Protein AF-A0A523UPR7-F1 (afdb_monomer_lite)

pLDDT: mean 85.84, std 15.61, range [49.28, 98.56]

Organism: NCBI:txid2250710

Foldseek 3Di:
DDDDDLVVVLVVLLVVLCQLLLVDADPVPRGSHHDLVSSVVSLVVLVVCLVVCPPVDDPVSNVSSVVSSVVSVVSSVVSVVCPVVVVVVVVVVVVVVVVVVVVVVD

Structure (mmCIF, N/CA/C/O backbone):
data_AF-A0A523UPR7-F1
#
_entry.id   AF-A0A523UPR7-F1
#
loop_
_atom_site.group_PDB
_atom_site.id
_atom_site.type_symbol
_atom_site.label_atom_id
_atom_site.label_alt_id
_atom_site.label_comp_id
_atom_site.label_asym_id
_atom_site.label_entity_id
_atom_site.label_seq_id
_atom_site.pdbx_PDB_ins_code
_atom_site.Cartn_x
_atom_site.Cartn_y
_atom_site.Cartn_z
_atom_site.occupancy
_atom_site.B_iso_or_equiv
_atom_site.auth_seq_id
_atom_site.auth_comp_id
_atom_site.auth_asym_id
_atom_site.auth_atom_id
_atom_site.pdbx_PDB_model_num
ATOM 1 N N . MET A 1 1 ? 15.165 -0.936 16.236 1.00 61.78 1 MET A N 1
ATOM 2 C CA . MET A 1 1 ? 14.081 -0.813 15.234 1.00 61.78 1 MET A CA 1
ATOM 3 C C . MET A 1 1 ? 12.898 -0.143 15.917 1.00 61.78 1 MET A C 1
ATOM 5 O O . MET A 1 1 ? 12.753 -0.384 17.111 1.00 61.78 1 MET A O 1
ATOM 9 N N . PRO A 1 2 ? 12.121 0.719 15.237 1.00 74.19 2 PRO A N 1
ATOM 10 C CA . PRO A 1 2 ? 10.902 1.273 15.828 1.00 74.19 2 PRO A CA 1
ATOM 11 C C . PRO A 1 2 ? 9.911 0.145 16.153 1.00 74.19 2 PRO A C 1
ATOM 13 O O . PRO A 1 2 ? 9.953 -0.906 15.509 1.00 74.19 2 PRO A O 1
ATOM 16 N N . GLU A 1 3 ? 9.040 0.351 17.144 1.00 86.94 3 GLU A N 1
ATOM 17 C CA . GLU A 1 3 ? 7.975 -0.608 17.446 1.00 86.94 3 GLU A CA 1
ATOM 18 C C . GLU A 1 3 ? 7.058 -0.816 16.236 1.00 86.94 3 GLU A C 1
ATOM 20 O O . GLU A 1 3 ? 6.766 0.104 15.463 1.00 86.94 3 GLU A O 1
ATOM 25 N N . ALA A 1 4 ? 6.606 -2.057 16.068 1.00 91.56 4 ALA A N 1
ATOM 26 C CA . ALA A 1 4 ? 5.637 -2.385 15.041 1.00 91.56 4 ALA A CA 1
ATOM 27 C C . ALA A 1 4 ? 4.288 -1.735 15.379 1.00 91.56 4 ALA A C 1
ATOM 29 O O . ALA A 1 4 ? 3.805 -1.837 16.503 1.00 91.56 4 ALA A O 1
ATOM 30 N N . SER A 1 5 ? 3.663 -1.095 14.393 1.00 94.81 5 SER A N 1
ATOM 31 C CA . SER A 1 5 ? 2.328 -0.517 14.526 1.00 94.81 5 SER A CA 1
ATOM 32 C C . SER A 1 5 ? 1.515 -0.787 13.263 1.00 94.81 5 SER A C 1
ATOM 34 O O . SER A 1 5 ? 2.071 -0.988 12.179 1.00 94.81 5 SER A O 1
ATOM 36 N N . PHE A 1 6 ? 0.188 -0.798 13.379 1.00 96.00 6 PHE A N 1
ATOM 37 C CA . PHE A 1 6 ? -0.675 -0.973 12.212 1.00 96.00 6 PHE A CA 1
ATOM 38 C C . PHE A 1 6 ? -0.463 0.134 11.156 1.00 96.00 6 PHE A C 1
ATOM 40 O O . PHE A 1 6 ? -0.302 -0.214 9.981 1.00 96.00 6 PHE A O 1
ATOM 47 N N . PRO A 1 7 ? -0.329 1.430 11.523 1.00 96.38 7 PRO A N 1
ATOM 48 C CA . PRO A 1 7 ? 0.057 2.479 10.581 1.00 96.38 7 PRO A CA 1
ATOM 49 C C . PRO A 1 7 ? 1.376 2.200 9.852 1.00 96.38 7 PRO A C 1
ATOM 51 O O . PRO A 1 7 ? 1.443 2.363 8.634 1.00 96.38 7 PRO A O 1
ATOM 54 N N . SER A 1 8 ? 2.425 1.746 10.554 1.00 95.81 8 SER A N 1
ATOM 55 C CA . SER A 1 8 ? 3.715 1.478 9.902 1.00 95.81 8 SER A CA 1
ATOM 56 C C . SER A 1 8 ? 3.638 0.303 8.921 1.00 95.81 8 SER A C 1
ATOM 58 O O . SER A 1 8 ? 4.237 0.367 7.843 1.00 95.81 8 SER A O 1
ATOM 60 N N . LEU A 1 9 ? 2.839 -0.724 9.231 1.00 96.56 9 LEU A N 1
ATOM 61 C CA . LEU A 1 9 ? 2.566 -1.838 8.323 1.00 96.56 9 LEU A CA 1
ATOM 62 C C . LEU A 1 9 ? 1.875 -1.367 7.034 1.00 96.56 9 LEU A C 1
ATOM 64 O O . LEU A 1 9 ? 2.367 -1.643 5.938 1.00 96.56 9 LEU A O 1
ATOM 68 N N . ILE A 1 10 ? 0.755 -0.641 7.140 1.00 97.44 10 ILE A N 1
ATOM 69 C CA . ILE A 1 10 ? -0.014 -0.230 5.953 1.00 97.44 10 ILE A CA 1
ATOM 70 C C . ILE A 1 10 ? 0.739 0.797 5.100 1.00 97.44 10 ILE A C 1
ATOM 72 O O . ILE A 1 10 ? 0.643 0.749 3.875 1.00 97.44 10 ILE A O 1
ATOM 76 N N . LEU A 1 11 ? 1.551 1.667 5.715 1.00 96.62 11 LEU A N 1
ATOM 77 C CA . LEU A 1 11 ? 2.430 2.594 4.996 1.00 96.62 11 LEU A CA 1
ATOM 78 C C . LEU A 1 11 ? 3.525 1.854 4.221 1.00 96.62 11 LEU A C 1
ATOM 80 O O . LEU A 1 11 ? 3.806 2.201 3.074 1.00 96.62 11 LEU A O 1
ATOM 84 N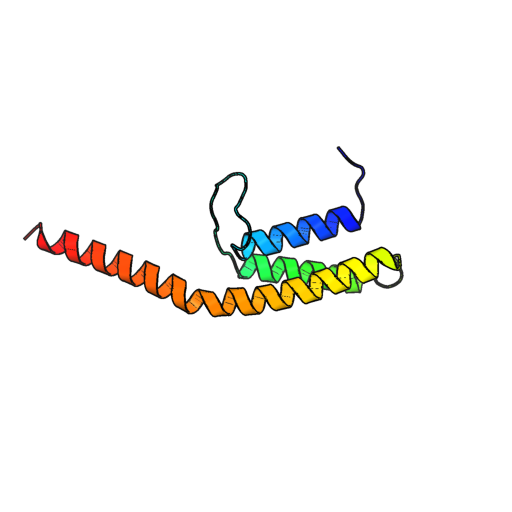 N . THR A 1 12 ? 4.103 0.805 4.809 1.00 96.06 12 THR A N 1
ATOM 85 C CA . THR A 1 12 ? 5.106 -0.034 4.134 1.00 96.06 12 THR A CA 1
ATOM 86 C C . THR A 1 12 ? 4.504 -0.734 2.914 1.00 96.06 12 THR A C 1
ATOM 88 O O . THR A 1 12 ? 5.086 -0.711 1.828 1.00 96.06 12 THR A O 1
ATOM 91 N N . LEU A 1 13 ? 3.302 -1.300 3.057 1.00 97.50 13 LEU A N 1
ATOM 92 C CA . LEU A 1 13 ? 2.574 -1.911 1.942 1.00 97.50 13 LEU A CA 1
ATOM 93 C C . LEU A 1 13 ? 2.215 -0.876 0.863 1.00 97.50 13 LEU A C 1
ATOM 95 O O . LEU A 1 13 ? 2.400 -1.139 -0.325 1.00 97.50 13 LEU A O 1
ATOM 99 N N . ALA A 1 14 ? 1.762 0.318 1.253 1.00 97.44 14 ALA A N 1
ATOM 100 C CA . ALA A 1 14 ? 1.452 1.394 0.315 1.00 97.44 14 ALA A CA 1
ATOM 101 C C . ALA A 1 14 ? 2.688 1.841 -0.485 1.00 97.44 14 ALA A C 1
ATOM 103 O O . ALA A 1 14 ? 2.612 1.977 -1.708 1.00 97.44 14 ALA A O 1
ATOM 104 N N . ALA A 1 15 ? 3.839 2.005 0.174 1.00 95.62 15 ALA A N 1
ATOM 105 C CA . ALA A 1 15 ? 5.102 2.317 -0.490 1.00 95.62 15 ALA A CA 1
ATOM 106 C C . ALA A 1 15 ? 5.505 1.220 -1.491 1.00 95.62 15 ALA A C 1
ATOM 108 O O . ALA A 1 15 ? 5.875 1.529 -2.625 1.00 95.62 15 ALA A O 1
ATOM 109 N N . GLY A 1 16 ? 5.347 -0.054 -1.116 1.00 94.94 16 GLY A N 1
ATOM 110 C CA . GLY A 1 16 ? 5.559 -1.189 -2.015 1.00 94.94 16 GLY A CA 1
ATOM 111 C C . GLY A 1 16 ? 4.665 -1.132 -3.257 1.00 94.94 16 GLY A C 1
ATOM 112 O O . GLY A 1 16 ? 5.157 -1.268 -4.375 1.00 94.94 16 GLY A O 1
ATOM 113 N N . ALA A 1 17 ? 3.372 -0.837 -3.095 1.00 97.12 17 ALA A N 1
ATOM 114 C CA . ALA A 1 17 ? 2.455 -0.678 -4.225 1.00 97.12 17 ALA A CA 1
ATOM 115 C C . ALA A 1 17 ? 2.887 0.458 -5.173 1.00 97.12 17 ALA A C 1
ATOM 117 O O . ALA A 1 17 ? 2.845 0.290 -6.391 1.00 97.12 17 ALA A O 1
ATOM 118 N N . LEU A 1 18 ? 3.340 1.598 -4.638 1.00 95.38 18 LEU A N 1
ATOM 119 C CA . LEU A 1 18 ? 3.874 2.714 -5.434 1.00 95.38 18 LEU A CA 1
ATOM 120 C C . LEU A 1 18 ? 5.150 2.338 -6.196 1.00 95.38 18 LEU A C 1
ATOM 122 O O . LEU A 1 18 ? 5.289 2.714 -7.364 1.00 95.38 18 LEU A O 1
ATOM 126 N N . GLN A 1 19 ? 6.045 1.575 -5.567 1.00 94.31 19 GLN A N 1
ATOM 127 C CA . GLN A 1 19 ? 7.242 1.044 -6.215 1.00 94.31 19 GLN A CA 1
ATOM 128 C C . GLN A 1 19 ? 6.868 0.097 -7.361 1.00 94.31 19 GLN A C 1
ATOM 130 O O . GLN A 1 19 ? 7.348 0.280 -8.473 1.00 94.31 19 GLN A O 1
ATOM 135 N N . TYR A 1 20 ? 5.945 -0.844 -7.138 1.00 94.69 20 TYR A N 1
ATOM 136 C CA . TYR A 1 20 ? 5.470 -1.759 -8.182 1.00 94.69 20 TYR A CA 1
ATOM 137 C C . TYR A 1 20 ? 4.726 -1.048 -9.323 1.00 94.69 20 TYR A C 1
ATOM 139 O O . TYR A 1 20 ? 4.694 -1.545 -10.444 1.00 94.69 20 TYR A O 1
ATOM 147 N N . MET A 1 21 ? 4.164 0.140 -9.087 1.00 95.06 21 MET A N 1
ATOM 148 C CA . MET A 1 21 ? 3.615 0.996 -10.149 1.00 95.06 21 MET A CA 1
ATOM 149 C C . MET A 1 21 ? 4.690 1.800 -10.909 1.00 95.06 21 MET A C 1
ATOM 151 O O . MET A 1 21 ? 4.357 2.552 -11.832 1.00 95.06 21 MET A O 1
ATOM 155 N N . GLY A 1 22 ? 5.968 1.685 -10.529 1.00 92.69 22 GLY A N 1
ATOM 156 C CA . GLY A 1 22 ? 7.083 2.470 -11.068 1.00 92.69 22 GLY A CA 1
ATOM 157 C C . GLY A 1 22 ? 6.978 3.968 -10.764 1.00 92.69 22 GLY A C 1
ATOM 158 O O . GLY A 1 22 ? 7.564 4.788 -11.472 1.00 92.69 22 GLY A O 1
ATOM 159 N N . LEU A 1 23 ? 6.184 4.342 -9.754 1.00 90.19 23 LEU A N 1
ATOM 160 C CA . LEU A 1 23 ? 5.995 5.733 -9.322 1.00 90.19 23 LEU A CA 1
ATOM 161 C C . LEU A 1 23 ? 7.067 6.172 -8.325 1.00 90.19 23 LEU A C 1
ATOM 163 O O . LEU A 1 23 ? 7.312 7.366 -8.168 1.00 90.19 23 LEU A O 1
ATOM 167 N N . VAL A 1 24 ? 7.700 5.202 -7.672 1.00 88.25 24 VAL A N 1
ATOM 168 C CA . VAL A 1 24 ? 8.832 5.384 -6.770 1.00 88.25 24 VAL A CA 1
ATOM 169 C C . VAL A 1 24 ? 9.970 4.509 -7.276 1.00 88.25 24 VAL A C 1
ATOM 171 O O . VAL A 1 24 ? 9.749 3.413 -7.787 1.00 88.25 24 VAL A O 1
ATOM 174 N N . GLU A 1 25 ? 11.187 5.027 -7.184 1.00 84.56 25 GLU A N 1
ATOM 175 C CA . GLU A 1 25 ? 12.397 4.300 -7.544 1.00 84.56 25 GLU A CA 1
ATOM 176 C C . GLU A 1 25 ? 12.734 3.265 -6.472 1.00 84.56 25 GLU A C 1
ATOM 178 O O . GLU A 1 25 ? 12.657 3.552 -5.276 1.00 84.56 25 GLU A O 1
ATOM 183 N N . ASN A 1 26 ? 13.131 2.067 -6.894 1.00 80.50 26 ASN A N 1
ATOM 184 C CA . ASN A 1 26 ? 13.629 1.068 -5.967 1.00 80.50 26 ASN A CA 1
ATOM 185 C C . ASN A 1 26 ? 14.979 1.544 -5.386 1.00 80.50 26 ASN A C 1
ATOM 187 O O . ASN A 1 26 ? 15.922 1.787 -6.144 1.00 80.50 26 ASN A O 1
ATOM 191 N N . PRO A 1 27 ? 15.116 1.669 -4.054 1.00 76.81 27 PRO A N 1
ATOM 192 C CA . PRO A 1 27 ? 16.315 2.234 -3.439 1.00 76.81 27 PRO A CA 1
ATOM 193 C C . PRO A 1 27 ? 17.570 1.375 -3.648 1.00 76.81 27 PRO A C 1
ATOM 195 O O . PRO A 1 27 ? 18.674 1.920 -3.583 1.00 76.81 27 PRO A O 1
ATOM 198 N N . VAL A 1 28 ? 17.400 0.072 -3.905 1.00 81.62 28 VAL A N 1
ATOM 199 C CA . VAL A 1 28 ? 18.478 -0.905 -4.112 1.00 81.62 28 VAL A CA 1
ATOM 200 C C . VAL A 1 28 ? 18.897 -0.948 -5.577 1.00 81.62 28 VAL A C 1
ATOM 202 O O . VAL A 1 28 ? 20.071 -0.770 -5.883 1.00 81.62 28 VAL A O 1
ATOM 205 N N . THR A 1 29 ? 17.948 -1.171 -6.488 1.00 83.31 29 THR A N 1
ATOM 206 C CA . THR A 1 29 ? 18.252 -1.353 -7.918 1.00 83.31 29 THR A CA 1
ATOM 207 C C . THR A 1 29 ? 18.346 -0.040 -8.686 1.00 83.31 29 THR A C 1
ATOM 209 O O . THR A 1 29 ? 18.812 -0.043 -9.821 1.00 83.31 29 THR A O 1
ATOM 212 N N . LYS A 1 30 ? 17.874 1.073 -8.104 1.00 83.56 30 LYS A N 1
ATOM 213 C CA . LYS A 1 30 ? 17.724 2.378 -8.771 1.00 83.56 30 LYS A CA 1
ATOM 214 C C . LYS A 1 30 ? 16.822 2.337 -10.013 1.00 83.56 30 LYS A C 1
ATOM 216 O O . LYS A 1 30 ? 16.801 3.261 -10.823 1.00 83.56 30 LYS A O 1
ATOM 221 N N . SER A 1 31 ? 16.042 1.265 -10.165 1.00 79.00 31 SER A N 1
ATOM 222 C CA . SER A 1 31 ? 15.124 1.069 -11.283 1.00 79.00 31 SER A CA 1
ATOM 223 C C . SER A 1 31 ? 13.698 1.478 -10.914 1.00 79.00 31 SER A C 1
ATOM 225 O O . SER A 1 31 ? 13.269 1.413 -9.758 1.00 79.00 31 SER A O 1
ATOM 227 N N . ARG A 1 32 ? 12.938 1.901 -11.927 1.00 82.44 32 ARG A N 1
ATOM 228 C CA . ARG A 1 32 ? 11.487 2.132 -11.848 1.00 82.44 32 ARG A CA 1
ATOM 229 C C . ARG A 1 32 ? 10.745 1.000 -12.543 1.00 82.44 32 ARG A C 1
ATOM 231 O O . ARG A 1 32 ? 9.969 1.228 -13.474 1.00 82.44 32 ARG A O 1
ATOM 238 N N . ASP A 1 33 ? 11.047 -0.222 -12.125 1.00 80.69 33 ASP A N 1
ATOM 239 C CA . ASP A 1 33 ? 10.425 -1.403 -12.704 1.00 80.69 33 ASP A CA 1
ATOM 240 C C . ASP A 1 33 ? 8.944 -1.444 -12.339 1.00 80.69 33 ASP A C 1
ATOM 242 O O . ASP A 1 33 ? 8.554 -1.260 -11.185 1.00 80.69 33 ASP A O 1
ATOM 246 N N . LYS A 1 34 ? 8.113 -1.651 -13.36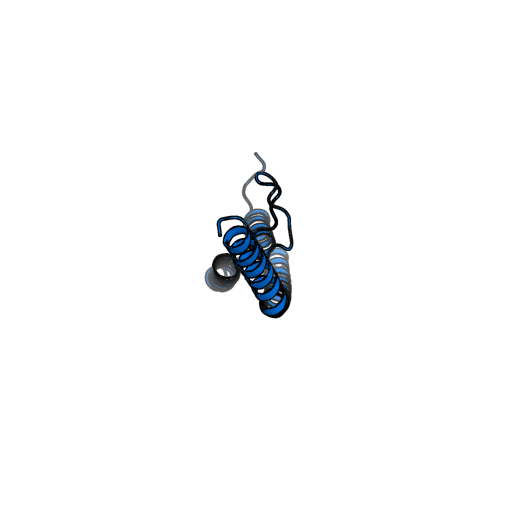0 1.00 89.62 34 LYS A N 1
ATOM 247 C CA . LYS A 1 34 ? 6.667 -1.761 -13.204 1.00 89.62 34 LYS A CA 1
ATOM 248 C C . LYS A 1 34 ? 6.270 -3.226 -13.156 1.00 89.62 34 LYS A C 1
ATOM 250 O O . LYS A 1 34 ? 6.462 -3.952 -14.128 1.00 89.62 34 LYS A O 1
ATOM 255 N N . ASP A 1 35 ? 5.642 -3.618 -12.058 1.00 93.88 35 ASP A N 1
ATOM 256 C CA . ASP A 1 35 ? 4.916 -4.872 -11.924 1.00 93.88 35 ASP A CA 1
ATOM 257 C C . ASP A 1 35 ? 3.483 -4.584 -11.463 1.00 93.88 35 ASP A C 1
ATOM 259 O O . ASP A 1 35 ? 3.139 -4.573 -10.278 1.00 93.88 35 ASP A O 1
ATOM 263 N N . MET A 1 36 ? 2.603 -4.358 -12.438 1.00 94.44 36 MET A N 1
ATOM 264 C CA . MET A 1 36 ? 1.202 -4.046 -12.160 1.00 94.44 36 MET A CA 1
ATOM 265 C C . MET A 1 36 ? 0.417 -5.223 -11.567 1.00 94.44 36 MET A C 1
ATOM 267 O O . MET A 1 36 ? -0.678 -5.006 -11.036 1.00 94.44 36 MET A O 1
ATOM 271 N N . LYS A 1 37 ? 0.930 -6.460 -11.629 1.00 95.94 37 LYS A N 1
ATOM 272 C CA . LYS A 1 37 ? 0.303 -7.602 -10.947 1.00 95.94 37 LYS A CA 1
ATOM 273 C C . LYS A 1 37 ? 0.598 -7.533 -9.454 1.00 95.94 37 LYS A C 1
ATOM 275 O O . LYS A 1 37 ? -0.341 -7.615 -8.662 1.00 95.94 37 LYS A O 1
ATOM 280 N N . LEU A 1 38 ? 1.858 -7.304 -9.082 1.00 96.25 38 LEU A N 1
ATOM 281 C CA . LEU A 1 38 ? 2.246 -7.112 -7.684 1.00 96.25 38 LEU A CA 1
ATOM 282 C C . LEU A 1 38 ? 1.596 -5.863 -7.087 1.00 96.25 38 LEU A C 1
ATOM 284 O O . LEU A 1 38 ? 1.019 -5.953 -6.007 1.00 96.25 38 LEU A O 1
ATOM 288 N N . ALA A 1 39 ? 1.562 -4.742 -7.817 1.00 97.25 39 ALA A N 1
ATOM 289 C CA . ALA A 1 39 ? 0.862 -3.538 -7.366 1.00 97.25 39 ALA A CA 1
ATOM 290 C C . ALA A 1 39 ? -0.613 -3.823 -7.034 1.00 97.25 39 ALA A C 1
ATOM 292 O O . ALA A 1 39 ? -1.096 -3.442 -5.967 1.00 97.25 39 ALA A O 1
ATOM 293 N N . LYS A 1 40 ? -1.322 -4.536 -7.922 1.00 97.81 40 LYS A N 1
ATOM 294 C CA . LYS A 1 40 ? -2.718 -4.925 -7.686 1.00 97.81 40 LYS A CA 1
ATOM 295 C C . LYS A 1 40 ? -2.842 -5.818 -6.456 1.00 97.81 40 LYS A C 1
ATOM 297 O O . LYS A 1 40 ? -3.683 -5.555 -5.607 1.00 97.81 40 LYS A O 1
ATOM 302 N N . HIS A 1 41 ? -1.999 -6.842 -6.349 1.00 98.38 41 HIS A N 1
ATOM 303 C CA . HIS A 1 41 ? -2.031 -7.772 -5.226 1.00 98.38 41 HIS A CA 1
ATOM 304 C C . HIS A 1 41 ? -1.796 -7.066 -3.881 1.00 98.38 41 HIS A C 1
ATOM 306 O O . HIS A 1 41 ? -2.484 -7.357 -2.903 1.00 98.38 41 HIS A O 1
ATOM 312 N N . THR A 1 42 ? -0.887 -6.090 -3.830 1.00 98.25 42 THR A N 1
ATOM 313 C CA . THR A 1 42 ? -0.651 -5.284 -2.626 1.00 98.25 42 THR A CA 1
ATOM 314 C C . THR A 1 42 ? -1.857 -4.405 -2.278 1.00 98.25 42 THR A C 1
ATOM 316 O O . THR A 1 42 ? -2.245 -4.344 -1.112 1.00 98.25 42 THR A O 1
ATOM 319 N N . ILE A 1 43 ? -2.504 -3.775 -3.267 1.00 98.56 43 ILE A N 1
ATOM 320 C CA . ILE A 1 43 ? -3.740 -2.996 -3.055 1.00 98.56 43 ILE A CA 1
ATOM 321 C C . ILE A 1 43 ? -4.882 -3.898 -2.566 1.00 98.56 43 ILE A C 1
ATOM 323 O O . ILE A 1 43 ? -5.596 -3.536 -1.632 1.00 98.56 43 ILE A O 1
ATOM 327 N N . ASP A 1 44 ? -5.039 -5.082 -3.158 1.00 98.50 44 ASP A N 1
ATOM 328 C CA . ASP A 1 44 ? -6.038 -6.066 -2.735 1.00 98.50 44 ASP A CA 1
ATOM 329 C C . ASP A 1 44 ? -5.760 -6.551 -1.305 1.00 98.50 44 ASP A C 1
ATOM 331 O O . ASP A 1 44 ? -6.688 -6.700 -0.515 1.00 98.50 44 ASP A O 1
ATOM 335 N N . THR A 1 45 ? -4.487 -6.736 -0.941 1.00 98.56 45 THR A N 1
ATOM 336 C CA . THR A 1 45 ? -4.072 -7.087 0.426 1.00 98.56 45 THR A CA 1
ATOM 337 C C . THR A 1 45 ? -4.464 -6.002 1.425 1.00 98.56 45 THR A C 1
ATOM 339 O O . THR A 1 45 ? -5.031 -6.317 2.468 1.00 98.56 45 THR A O 1
ATOM 342 N N . LEU A 1 46 ? -4.233 -4.725 1.104 1.00 98.44 46 LEU A N 1
ATOM 343 C CA . LEU A 1 46 ? -4.691 -3.606 1.936 1.00 98.44 46 LEU A CA 1
ATOM 344 C C . LEU A 1 46 ? -6.223 -3.588 2.076 1.00 98.44 46 LEU A C 1
ATOM 346 O O . LEU A 1 46 ? -6.737 -3.355 3.168 1.00 98.44 46 LEU A O 1
ATOM 350 N N . GLY A 1 47 ? -6.953 -3.886 0.996 1.00 98.38 47 GLY A N 1
ATOM 351 C CA . GLY A 1 47 ? -8.414 -3.996 1.026 1.00 98.38 47 GLY A CA 1
ATOM 352 C C . GLY A 1 47 ? -8.895 -5.162 1.892 1.00 98.38 47 GLY A C 1
ATOM 353 O O . GLY A 1 47 ? -9.820 -5.011 2.681 1.00 98.38 47 GLY A O 1
ATOM 354 N N . MET A 1 48 ? -8.225 -6.310 1.805 1.00 98.56 48 MET A N 1
ATOM 355 C CA . MET A 1 48 ? -8.491 -7.463 2.662 1.00 98.56 48 MET A CA 1
ATOM 356 C C . MET A 1 48 ? -8.237 -7.130 4.136 1.00 98.56 48 MET A C 1
ATOM 358 O O . MET A 1 48 ? -9.070 -7.467 4.976 1.00 98.56 48 MET A O 1
ATOM 362 N N . LEU A 1 49 ? -7.137 -6.433 4.451 1.00 98.12 49 LEU A N 1
ATOM 363 C CA . LEU A 1 49 ? -6.837 -5.997 5.815 1.00 98.12 49 LEU A CA 1
ATOM 364 C C . LEU A 1 49 ? -7.941 -5.094 6.363 1.00 98.12 49 LEU A C 1
ATOM 366 O O . LEU A 1 49 ? -8.401 -5.347 7.469 1.00 98.12 49 LEU A O 1
ATOM 370 N N . MET A 1 50 ? -8.415 -4.117 5.584 1.00 97.44 50 MET A N 1
ATOM 371 C CA . MET A 1 50 ? -9.526 -3.244 5.979 1.00 97.44 50 MET A CA 1
ATOM 372 C C . MET A 1 50 ? -10.772 -4.038 6.400 1.00 97.44 50 MET A C 1
ATOM 374 O O . MET A 1 50 ? -11.380 -3.740 7.427 1.00 97.44 50 MET A O 1
ATOM 378 N N . GLU A 1 51 ? -11.135 -5.069 5.634 1.00 97.94 51 GLU A N 1
ATOM 379 C CA . GLU A 1 51 ? -12.283 -5.921 5.956 1.00 97.94 51 GLU A CA 1
ATOM 380 C C . GLU A 1 51 ? -12.020 -6.810 7.177 1.00 97.94 51 GLU A C 1
ATOM 382 O O . GLU A 1 51 ? -12.882 -6.951 8.045 1.00 97.94 51 GLU A O 1
ATOM 387 N N . LYS A 1 52 ? -10.824 -7.402 7.279 1.00 98.06 52 LYS A N 1
ATOM 388 C CA . LYS A 1 52 ? -10.473 -8.320 8.374 1.00 98.06 52 LYS A CA 1
ATOM 389 C C . LYS A 1 52 ? -10.240 -7.626 9.712 1.00 98.06 52 LYS A C 1
ATOM 391 O O . LYS A 1 52 ? -10.400 -8.276 10.741 1.00 98.06 52 LYS A O 1
ATOM 396 N N . THR A 1 53 ? -9.883 -6.344 9.720 1.00 97.44 53 THR A N 1
ATOM 397 C CA . THR A 1 53 ? -9.651 -5.569 10.950 1.00 97.44 53 THR A CA 1
ATOM 398 C C . THR A 1 53 ? -10.819 -4.656 11.320 1.00 97.44 53 THR A C 1
ATOM 400 O O . THR A 1 53 ? -10.743 -3.921 12.306 1.00 97.44 53 THR A O 1
ATOM 403 N N . LYS A 1 54 ? -11.931 -4.707 10.579 1.00 95.56 54 LYS A N 1
ATOM 404 C CA . LYS A 1 54 ? -13.133 -3.921 10.869 1.00 95.56 54 LYS A CA 1
ATOM 405 C C . LYS A 1 54 ? -13.613 -4.147 12.309 1.00 95.56 54 LYS A C 1
ATOM 407 O O . LYS A 1 54 ? -13.795 -5.277 12.745 1.00 95.56 54 LYS A O 1
ATOM 412 N N . GLY A 1 55 ? -13.840 -3.050 13.032 1.00 96.00 55 GLY A N 1
ATOM 413 C CA . GLY A 1 55 ? -14.215 -3.067 14.452 1.00 96.00 55 GLY A CA 1
ATOM 414 C C . GLY A 1 55 ? -13.030 -3.069 15.424 1.00 96.00 55 GLY A C 1
ATOM 415 O O . GLY A 1 55 ? -13.228 -2.735 16.585 1.00 96.00 55 GLY A O 1
ATOM 416 N N . ASN A 1 56 ? -11.813 -3.347 14.942 1.00 97.31 56 ASN A N 1
ATOM 417 C CA . ASN A 1 56 ? -10.581 -3.326 15.740 1.00 97.31 56 ASN A CA 1
ATOM 418 C C . ASN A 1 56 ? -9.673 -2.124 15.428 1.00 97.31 56 ASN A C 1
ATOM 420 O O . ASN A 1 56 ? -8.620 -1.989 16.042 1.00 97.31 56 ASN A O 1
ATOM 424 N N . LEU A 1 57 ? -10.056 -1.271 14.472 1.00 97.38 57 LEU A N 1
ATOM 425 C CA . LEU A 1 57 ? -9.294 -0.079 14.092 1.00 97.38 57 LEU A CA 1
ATOM 426 C C . LEU A 1 57 ? -9.685 1.130 14.937 1.00 97.38 57 LEU A C 1
ATOM 428 O O . 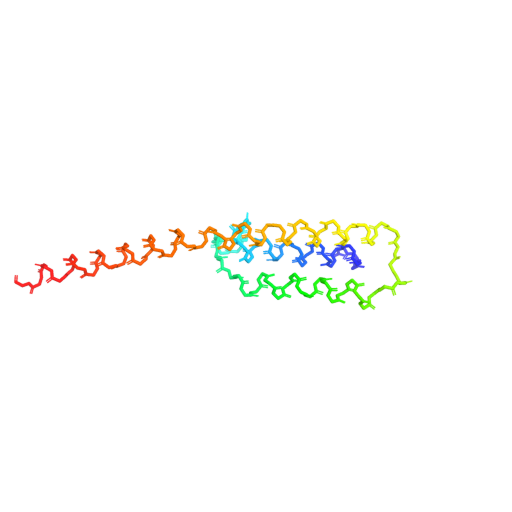LEU A 1 57 ? -10.872 1.426 15.106 1.00 97.38 57 LEU A O 1
ATOM 432 N N . GLN A 1 58 ? -8.681 1.893 15.359 1.00 97.69 58 GLN A N 1
ATOM 433 C CA . GLN A 1 58 ? -8.881 3.255 15.835 1.00 97.69 58 GLN A CA 1
ATOM 434 C C . GLN A 1 58 ? -9.380 4.152 14.693 1.00 97.69 58 GLN A C 1
ATOM 436 O O . GLN A 1 58 ? -9.230 3.849 13.503 1.00 97.69 58 GLN A O 1
ATOM 441 N N . LYS A 1 59 ? -9.989 5.289 15.041 1.00 97.44 59 LYS A N 1
ATOM 442 C CA . LYS A 1 59 ? -10.583 6.211 14.062 1.00 97.44 59 LYS A CA 1
ATOM 443 C C . LYS A 1 59 ? -9.539 6.718 13.064 1.00 97.44 59 LYS A C 1
ATOM 445 O O . LYS A 1 59 ? -9.816 6.816 11.868 1.00 97.44 59 LYS A O 1
ATOM 450 N N . GLU A 1 60 ? -8.347 7.009 13.560 1.00 97.06 60 GLU A N 1
ATOM 451 C CA . GLU A 1 60 ? -7.208 7.515 12.806 1.00 97.06 60 GLU A CA 1
ATOM 452 C C . GLU A 1 60 ? -6.650 6.437 11.871 1.00 97.06 60 GLU A C 1
ATOM 454 O O . GLU A 1 60 ? -6.408 6.713 10.698 1.00 97.06 60 GLU A O 1
ATOM 459 N N . GLU A 1 61 ? -6.528 5.196 12.349 1.00 97.88 61 GLU A N 1
ATOM 460 C CA . GLU A 1 61 ? -6.071 4.053 11.549 1.00 97.88 61 GLU A CA 1
ATOM 461 C C . GLU A 1 61 ? -7.035 3.745 10.406 1.00 97.88 61 GLU A C 1
ATOM 463 O O . GLU A 1 61 ? -6.613 3.553 9.265 1.00 97.88 61 GLU A O 1
ATOM 468 N N . LYS A 1 62 ? -8.342 3.745 10.701 1.00 98.12 62 LYS A N 1
ATOM 469 C CA . LYS A 1 62 ? -9.378 3.552 9.688 1.00 98.12 62 LYS A CA 1
ATOM 470 C C . LYS A 1 62 ? -9.299 4.640 8.620 1.00 98.12 62 LYS A C 1
ATOM 472 O O . LYS A 1 62 ? -9.279 4.324 7.434 1.00 98.12 62 LYS A O 1
ATOM 477 N N . LYS A 1 63 ? -9.235 5.909 9.036 1.00 98.06 63 LYS A N 1
ATOM 478 C CA . LYS A 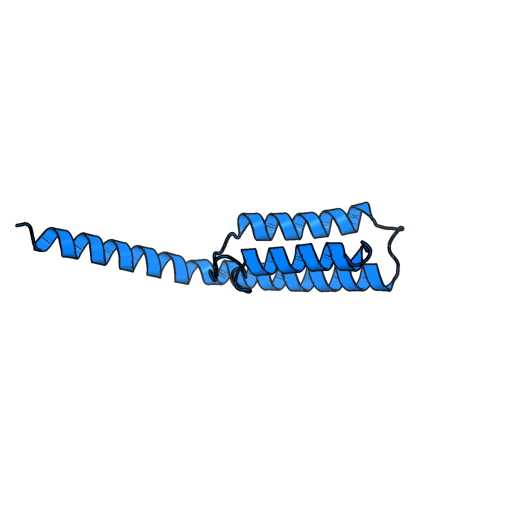1 63 ? -9.147 7.049 8.117 1.00 98.06 63 LYS A CA 1
ATOM 479 C C . LYS A 1 63 ? -7.904 6.955 7.230 1.00 98.06 63 LYS A C 1
ATOM 481 O O . LYS A 1 63 ? -8.016 7.116 6.019 1.00 98.06 63 LYS A O 1
ATOM 486 N N . LEU A 1 64 ? -6.748 6.646 7.818 1.00 98.06 64 LEU A N 1
ATOM 487 C CA . LEU A 1 64 ? -5.497 6.482 7.082 1.00 98.06 64 LEU A CA 1
ATOM 488 C C . LEU A 1 64 ? -5.602 5.366 6.033 1.00 98.06 64 LEU A C 1
ATOM 490 O O . LEU A 1 64 ? -5.214 5.563 4.883 1.00 98.06 64 LEU A O 1
ATOM 494 N N . LEU A 1 65 ? -6.143 4.203 6.406 1.00 98.19 65 LEU A N 1
ATOM 495 C CA . LEU A 1 65 ? -6.297 3.078 5.485 1.00 98.19 65 LEU A CA 1
ATOM 496 C C . LEU A 1 65 ? -7.283 3.384 4.346 1.00 98.19 65 LEU A C 1
ATOM 498 O O . LEU A 1 65 ? -6.995 3.051 3.196 1.00 98.19 65 LEU A O 1
ATOM 502 N N . ASP A 1 66 ? -8.402 4.051 4.647 1.00 98.25 66 ASP A N 1
ATOM 503 C CA . ASP A 1 66 ? -9.390 4.490 3.653 1.00 98.25 66 ASP A CA 1
ATOM 504 C C . ASP A 1 66 ? -8.757 5.437 2.616 1.00 98.25 66 ASP A C 1
ATOM 506 O O . ASP A 1 66 ? -8.897 5.235 1.404 1.00 98.25 66 ASP A O 1
ATOM 510 N N . GLU A 1 67 ? -8.022 6.449 3.087 1.00 98.31 67 GLU A N 1
ATOM 511 C CA . GLU A 1 67 ? -7.346 7.438 2.240 1.00 98.31 67 GLU A CA 1
ATOM 512 C C . GLU A 1 67 ? -6.271 6.789 1.358 1.00 98.31 67 GLU A C 1
ATOM 514 O O . GLU A 1 67 ? -6.233 7.034 0.147 1.00 98.31 67 GLU A O 1
ATOM 519 N N . LEU A 1 68 ? -5.445 5.906 1.933 1.00 98.06 68 LEU A N 1
ATOM 520 C CA . LEU A 1 68 ? -4.428 5.159 1.190 1.00 98.06 68 LEU A CA 1
ATOM 521 C C . LEU A 1 68 ? -5.053 4.269 0.113 1.00 98.06 68 LEU A C 1
ATOM 523 O O . LEU A 1 68 ? -4.597 4.272 -1.029 1.00 98.06 68 LEU A O 1
ATOM 527 N N . LEU A 1 69 ? -6.105 3.516 0.441 1.00 98.44 69 LEU A N 1
ATOM 528 C CA . LEU A 1 69 ? -6.767 2.637 -0.522 1.00 98.44 69 LEU A CA 1
ATOM 529 C C . LEU A 1 69 ? -7.380 3.413 -1.687 1.00 98.44 69 LEU A C 1
ATOM 531 O O . LEU A 1 69 ? -7.261 2.977 -2.835 1.00 98.44 69 LEU A O 1
ATOM 535 N N . TYR A 1 70 ? -8.026 4.545 -1.410 1.00 98.44 70 TYR A N 1
ATOM 536 C CA . TYR A 1 70 ? -8.580 5.403 -2.453 1.00 98.44 70 TYR A CA 1
ATOM 537 C C . TYR A 1 70 ? -7.481 5.923 -3.387 1.00 98.44 70 TYR A C 1
ATOM 539 O O . TYR A 1 70 ? -7.552 5.749 -4.608 1.00 98.44 70 TYR A O 1
ATOM 547 N N . ASP A 1 71 ? -6.432 6.508 -2.813 1.00 98.06 71 ASP A N 1
ATOM 548 C CA . ASP A 1 71 ? -5.335 7.099 -3.570 1.00 98.06 71 ASP A CA 1
ATOM 549 C C . ASP A 1 71 ? -4.577 6.058 -4.412 1.00 98.06 71 ASP A C 1
ATOM 551 O O . ASP A 1 71 ? -4.345 6.261 -5.609 1.00 98.06 71 ASP A O 1
ATOM 555 N N . LEU A 1 72 ? -4.266 4.896 -3.831 1.00 98.19 72 LEU A N 1
ATOM 556 C CA . LEU A 1 72 ? -3.581 3.811 -4.533 1.00 98.19 72 LEU A CA 1
ATOM 557 C C . LEU A 1 72 ? -4.408 3.263 -5.698 1.00 98.19 72 LEU A C 1
ATOM 559 O O . LEU A 1 72 ? -3.855 3.041 -6.774 1.00 98.19 72 LEU A O 1
ATOM 563 N N . LYS A 1 73 ? -5.727 3.088 -5.536 1.00 98.00 73 LYS A N 1
ATOM 564 C CA . LYS A 1 73 ? -6.610 2.645 -6.630 1.00 98.00 73 LYS A CA 1
ATOM 565 C C . LYS A 1 73 ? -6.617 3.648 -7.784 1.00 98.00 73 LYS A C 1
ATOM 567 O O . LYS A 1 73 ? -6.494 3.251 -8.944 1.00 98.00 73 LYS A O 1
ATOM 572 N N . MET A 1 74 ? -6.690 4.944 -7.481 1.00 97.38 74 MET A N 1
ATOM 573 C CA . MET A 1 74 ? -6.638 5.997 -8.499 1.00 97.38 74 MET A CA 1
ATOM 574 C C . MET A 1 74 ? -5.291 6.027 -9.227 1.00 97.38 74 MET A C 1
ATOM 576 O O . MET A 1 74 ? -5.246 6.108 -10.459 1.00 97.38 74 MET A O 1
ATOM 580 N N . LYS A 1 75 ? -4.185 5.923 -8.485 1.00 96.62 75 LYS A N 1
ATOM 581 C CA . LYS A 1 75 ? -2.836 5.835 -9.057 1.00 96.62 75 LYS A CA 1
ATOM 582 C C . LYS A 1 75 ? -2.660 4.581 -9.912 1.00 96.62 75 LYS A C 1
ATOM 584 O O . LYS A 1 75 ? -2.106 4.687 -11.003 1.00 96.62 75 LYS A O 1
ATOM 589 N N . TYR A 1 76 ? -3.195 3.441 -9.482 1.00 96.81 76 TYR A N 1
ATOM 590 C CA . TYR A 1 76 ? -3.136 2.179 -10.216 1.00 96.81 76 TYR A CA 1
ATOM 591 C C . TYR A 1 76 ? -3.805 2.275 -11.586 1.00 96.81 76 TYR A C 1
ATOM 593 O O . TYR A 1 76 ? -3.195 1.923 -12.595 1.00 96.81 76 TYR A O 1
ATOM 601 N N . VAL A 1 77 ? -5.027 2.815 -11.648 1.00 95.31 77 VAL A N 1
ATOM 602 C CA . VAL A 1 77 ? -5.748 3.001 -12.919 1.00 95.31 77 VAL A CA 1
ATOM 603 C C . VAL A 1 77 ? -4.963 3.920 -13.860 1.00 95.31 77 VAL A C 1
ATOM 605 O O . VAL A 1 77 ? -4.782 3.596 -15.034 1.00 95.31 77 VAL A O 1
ATOM 608 N N . ARG A 1 78 ? -4.423 5.031 -13.341 1.00 92.94 78 ARG A N 1
ATOM 609 C CA . ARG A 1 78 ? -3.597 5.968 -14.123 1.00 92.94 78 ARG A CA 1
ATOM 610 C C . ARG A 1 78 ? -2.296 5.329 -14.616 1.00 92.94 78 ARG A C 1
ATOM 612 O O . ARG A 1 78 ? -1.913 5.537 -15.763 1.00 92.94 78 ARG A O 1
ATOM 619 N N . ALA A 1 79 ? -1.614 4.563 -13.767 1.00 90.06 79 ALA A N 1
ATOM 620 C CA . ALA A 1 79 ? -0.363 3.891 -14.108 1.00 90.06 79 ALA A CA 1
ATOM 621 C C . ALA A 1 79 ? -0.578 2.799 -15.164 1.00 90.06 79 ALA A C 1
ATOM 623 O O . ALA A 1 79 ? 0.210 2.711 -16.104 1.00 90.06 79 ALA A O 1
ATOM 624 N N . LYS A 1 80 ? -1.681 2.046 -15.056 1.00 87.31 80 LYS A N 1
ATOM 625 C CA . LYS A 1 80 ? -2.084 1.018 -16.024 1.00 87.31 80 LYS A CA 1
ATOM 626 C C . LYS A 1 80 ? -2.425 1.625 -17.386 1.00 87.31 80 LYS A C 1
ATOM 628 O O . LYS A 1 80 ? -2.028 1.085 -18.410 1.00 87.31 80 LYS A O 1
ATOM 633 N N . GLY A 1 81 ? -3.092 2.782 -17.406 1.00 77.38 81 GLY A N 1
ATOM 634 C CA . GLY A 1 81 ? -3.375 3.519 -18.643 1.00 77.38 81 GLY A CA 1
ATOM 635 C C . GLY A 1 81 ? -2.118 3.995 -19.386 1.00 77.38 81 GLY A C 1
ATOM 636 O O . GLY A 1 81 ? -2.134 4.084 -20.607 1.00 77.38 81 GLY A O 1
ATOM 637 N N . LYS A 1 82 ? -1.009 4.242 -18.674 1.00 63.56 82 LYS A N 1
ATOM 638 C CA . LYS A 1 82 ? 0.279 4.647 -19.269 1.00 63.56 82 LYS A CA 1
ATOM 639 C C . LYS A 1 82 ? 1.127 3.482 -19.802 1.00 63.56 82 LYS A C 1
ATOM 641 O O . LYS A 1 82 ? 2.111 3.728 -20.491 1.00 63.56 82 LYS A O 1
ATOM 646 N N . GLU A 1 83 ? 0.806 2.226 -19.480 1.00 53.03 83 GLU A N 1
ATOM 647 C CA . GLU A 1 83 ? 1.594 1.066 -19.937 1.00 53.03 83 GLU A CA 1
ATOM 648 C C . GLU A 1 83 ? 1.458 0.774 -21.434 1.00 53.03 83 GLU A C 1
ATOM 650 O O . GLU A 1 83 ? 2.390 0.207 -22.006 1.00 53.03 83 GLU A O 1
ATOM 655 N N . GLY A 1 84 ? 0.354 1.187 -22.070 1.00 51.88 84 GLY A N 1
ATOM 656 C CA . GLY A 1 84 ? 0.184 1.056 -23.522 1.00 51.88 84 GLY A CA 1
ATOM 657 C C . GLY A 1 84 ? 1.273 1.793 -24.309 1.00 51.88 84 GLY A C 1
ATOM 658 O O . GLY A 1 84 ? 1.794 1.261 -25.277 1.00 51.88 84 GLY A O 1
ATOM 659 N N . ASP A 1 85 ? 1.702 2.954 -23.811 1.00 49.62 85 ASP A N 1
ATOM 660 C CA . ASP A 1 85 ? 2.639 3.858 -24.495 1.00 49.62 85 ASP A CA 1
ATOM 661 C C . ASP A 1 85 ? 4.116 3.434 -24.313 1.00 49.62 85 ASP A C 1
ATOM 663 O O . ASP A 1 85 ? 4.977 3.609 -25.176 1.00 49.62 85 ASP A O 1
ATOM 667 N N . SER A 1 86 ? 4.437 2.819 -23.167 1.00 53.31 86 SER A N 1
ATOM 668 C CA . SER A 1 86 ? 5.821 2.465 -22.800 1.00 53.31 86 SER A CA 1
ATOM 669 C C . SER A 1 86 ? 6.275 1.096 -23.325 1.00 53.31 86 SER A C 1
ATOM 671 O O . SER A 1 86 ? 7.470 0.901 -23.548 1.00 53.31 86 SER A O 1
ATOM 673 N N . LYS A 1 87 ? 5.355 0.133 -23.498 1.00 53.03 87 LYS A N 1
ATOM 674 C CA . LYS A 1 87 ? 5.680 -1.183 -24.082 1.00 53.03 87 LYS A CA 1
ATOM 675 C C . LYS A 1 87 ? 5.916 -1.092 -25.586 1.00 53.03 87 LYS A C 1
ATOM 677 O O . LYS A 1 87 ? 6.900 -1.648 -26.061 1.00 53.03 87 LYS A O 1
ATOM 682 N N . GLU A 1 88 ? 5.094 -0.318 -26.294 1.00 52.19 88 GLU A N 1
ATOM 683 C CA . GLU A 1 88 ? 5.235 -0.118 -27.740 1.00 52.19 88 GLU A CA 1
ATOM 684 C C . GLU A 1 88 ? 6.557 0.589 -28.092 1.00 52.19 88 GLU A C 1
ATOM 686 O O . GLU A 1 88 ? 7.208 0.246 -29.076 1.00 52.19 88 GLU A O 1
ATOM 691 N N . SER A 1 89 ? 7.014 1.503 -27.230 1.00 56.62 89 SER A N 1
ATOM 692 C CA . SER A 1 89 ? 8.310 2.176 -27.372 1.00 56.62 89 SER A CA 1
ATOM 693 C C . SER A 1 89 ? 9.493 1.205 -27.237 1.00 56.62 89 SER A C 1
ATOM 695 O O . SER A 1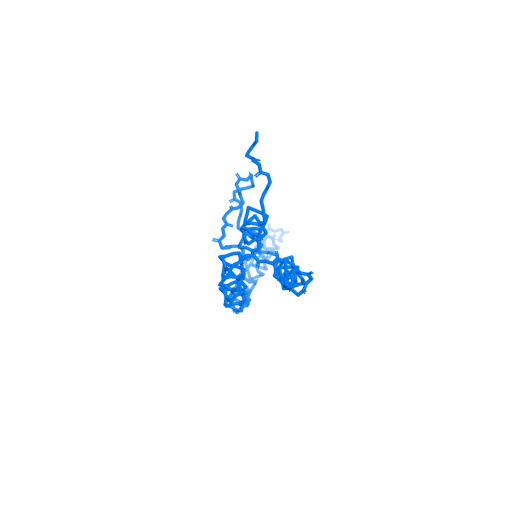 89 ? 10.383 1.207 -28.080 1.00 56.62 89 SER A O 1
ATOM 697 N N . LYS A 1 90 ? 9.478 0.317 -26.229 1.00 58.16 90 LYS A N 1
ATOM 698 C CA . LYS A 1 90 ? 10.559 -0.661 -25.995 1.00 58.16 90 LYS A CA 1
ATOM 699 C C . LYS A 1 90 ? 10.596 -1.788 -27.038 1.00 58.16 90 LYS A C 1
ATOM 701 O O . LYS A 1 90 ? 11.681 -2.233 -27.400 1.00 58.16 90 LYS A O 1
ATOM 706 N N . GLU A 1 91 ? 9.442 -2.236 -27.540 1.00 59.12 91 GLU A N 1
ATOM 707 C CA . GLU A 1 91 ? 9.374 -3.225 -28.631 1.00 59.12 91 GLU A CA 1
ATOM 708 C C . GLU A 1 91 ? 9.804 -2.636 -29.983 1.00 59.12 91 GLU A C 1
ATOM 710 O O . GLU A 1 91 ? 10.505 -3.309 -30.738 1.00 59.12 91 GLU A O 1
ATOM 715 N N . ARG A 1 92 ? 9.461 -1.372 -30.283 1.00 59.81 92 ARG A N 1
ATOM 716 C CA . ARG A 1 92 ? 9.933 -0.682 -31.500 1.00 59.81 92 ARG A CA 1
ATOM 717 C C . ARG A 1 92 ? 11.448 -0.465 -31.490 1.00 59.81 92 ARG A C 1
ATOM 719 O O . ARG A 1 92 ? 12.081 -0.656 -32.526 1.00 59.81 92 ARG A O 1
ATOM 726 N N . GLU A 1 93 ? 12.029 -0.136 -30.338 1.00 61.12 93 GLU A N 1
ATOM 727 C CA . GLU A 1 93 ? 13.477 0.066 -30.178 1.00 61.12 93 GLU A CA 1
ATOM 728 C C . GLU A 1 93 ? 14.255 -1.256 -30.339 1.00 61.12 93 GLU A C 1
ATOM 730 O O . GLU A 1 93 ? 15.216 -1.327 -31.105 1.00 61.12 93 GLU A O 1
ATOM 735 N N . GLN A 1 94 ? 13.771 -2.350 -29.732 1.00 59.62 94 GLN A N 1
ATOM 736 C CA . GLN A 1 94 ? 14.359 -3.687 -29.908 1.00 59.62 94 GLN A CA 1
ATOM 737 C C . GLN A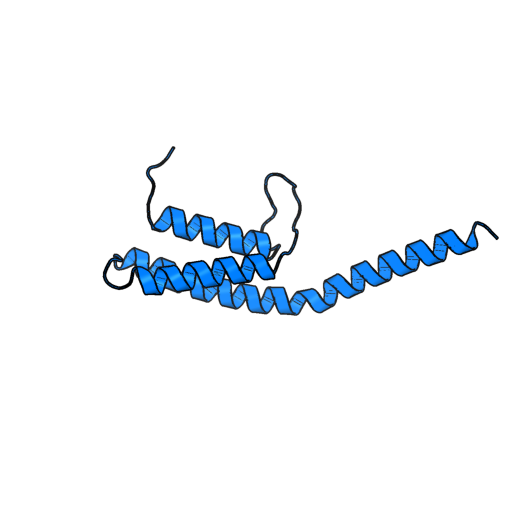 1 94 ? 14.203 -4.220 -31.343 1.00 59.62 94 GLN A C 1
ATOM 739 O O . GLN A 1 94 ? 15.139 -4.806 -31.889 1.00 59.62 94 GLN A O 1
ATOM 744 N N . ALA A 1 95 ? 13.060 -3.990 -31.998 1.00 66.62 95 ALA A N 1
ATOM 745 C CA . ALA A 1 95 ? 12.853 -4.395 -33.389 1.00 66.62 95 ALA A CA 1
ATOM 746 C C . ALA A 1 95 ? 13.762 -3.626 -34.372 1.00 66.62 95 ALA A C 1
ATOM 748 O O . ALA A 1 95 ? 14.231 -4.199 -35.360 1.00 66.62 95 ALA A O 1
ATOM 749 N N . GLN A 1 96 ? 14.055 -2.350 -34.096 1.00 64.00 96 GLN A N 1
ATOM 750 C CA . GLN A 1 96 ? 14.971 -1.534 -34.901 1.00 64.00 96 GLN A CA 1
ATOM 751 C C . GLN A 1 96 ? 16.442 -1.940 -34.718 1.00 64.00 96 GLN A C 1
ATOM 753 O O . GLN A 1 96 ? 17.186 -2.004 -35.703 1.00 64.00 96 GLN A O 1
ATOM 758 N N . GLU A 1 97 ? 16.865 -2.289 -33.500 1.00 67.12 97 GLU A N 1
ATOM 759 C CA . GLU A 1 97 ? 18.238 -2.743 -33.239 1.00 67.12 97 GLU A CA 1
ATOM 760 C C . GLU A 1 97 ? 18.533 -4.103 -33.905 1.00 67.12 97 GLU A C 1
ATOM 762 O O . GLU A 1 97 ? 19.578 -4.287 -34.539 1.00 67.12 97 GLU A O 1
ATOM 767 N N . VAL A 1 98 ? 17.577 -5.040 -33.856 1.00 72.06 98 VAL A N 1
ATOM 768 C CA . VAL A 1 98 ? 17.692 -6.360 -34.508 1.00 72.06 98 VAL A CA 1
ATOM 769 C C . VAL A 1 98 ? 17.719 -6.237 -36.039 1.00 72.06 98 VAL A C 1
ATOM 771 O O . VAL A 1 98 ? 18.463 -6.959 -36.706 1.00 72.06 98 VAL A O 1
ATOM 774 N N . SER A 1 99 ? 16.965 -5.294 -36.619 1.00 69.81 99 SER A N 1
ATOM 775 C CA . SER A 1 99 ? 16.981 -5.040 -38.068 1.00 69.81 99 SER A CA 1
ATOM 776 C C . SER A 1 99 ? 18.289 -4.408 -38.560 1.00 69.81 99 SER A C 1
ATOM 778 O O . SER A 1 99 ? 18.647 -4.599 -39.724 1.00 69.81 99 SER A O 1
ATOM 780 N N . SER A 1 100 ? 18.991 -3.661 -37.707 1.00 70.94 100 SER A N 1
ATOM 781 C CA . SER A 1 100 ? 20.237 -2.969 -38.063 1.00 70.94 100 SER A CA 1
ATOM 782 C C . SER A 1 100 ? 21.425 -3.937 -38.079 1.00 70.94 100 SER A C 1
ATOM 784 O O . SER A 1 100 ? 22.167 -3.983 -39.058 1.00 70.94 100 SER A O 1
ATOM 786 N N . LYS A 1 101 ? 21.515 -4.835 -37.086 1.00 71.50 101 LYS A N 1
ATOM 787 C CA . LYS A 1 101 ? 22.536 -5.903 -37.032 1.00 71.50 101 LYS A CA 1
ATOM 788 C C . LYS A 1 101 ? 22.451 -6.911 -38.185 1.00 71.50 101 LYS A C 1
ATOM 790 O O . LYS A 1 101 ? 23.450 -7.532 -38.523 1.00 71.50 101 LYS A O 1
ATOM 795 N N . LYS A 1 102 ? 21.284 -7.082 -38.821 1.00 68.62 102 LYS A N 1
ATOM 796 C CA . LYS A 1 102 ? 21.106 -8.026 -39.944 1.00 68.62 102 LYS A CA 1
ATOM 797 C C . LYS A 1 102 ? 21.617 -7.489 -41.293 1.00 68.62 102 LYS A C 1
ATOM 799 O O . LYS A 1 102 ? 21.809 -8.279 -42.209 1.00 68.62 102 LYS A O 1
ATOM 804 N N . LYS A 1 103 ? 21.830 -6.172 -41.427 1.00 65.88 103 LYS A N 1
ATOM 805 C CA . LYS A 1 103 ? 22.342 -5.535 -42.657 1.00 65.88 103 LYS A CA 1
ATOM 806 C C . LYS A 1 103 ? 23.870 -5.458 -42.736 1.00 65.88 103 LYS A C 1
ATOM 808 O O . LYS A 1 103 ? 24.383 -5.283 -43.830 1.00 65.88 103 LYS A O 1
ATOM 813 N N . GLU A 1 104 ? 24.582 -5.596 -41.620 1.00 59.19 104 GLU A N 1
ATOM 814 C CA . GLU A 1 104 ? 26.053 -5.483 -41.575 1.00 59.19 104 GLU A CA 1
ATOM 815 C C . GLU A 1 104 ? 26.793 -6.817 -41.796 1.00 59.19 104 GLU A C 1
ATOM 817 O O . GLU A 1 104 ? 28.014 -6.830 -41.902 1.00 59.19 104 GLU A O 1
ATOM 822 N N . VAL A 1 105 ? 26.072 -7.942 -41.874 1.00 62.88 105 VAL A N 1
ATOM 823 C CA . VAL A 1 105 ? 26.648 -9.302 -41.994 1.00 62.88 105 VAL A CA 1
ATOM 824 C C . VAL A 1 105 ? 26.413 -9.912 -43.391 1.00 62.88 105 VAL A C 1
ATOM 826 O O . VAL A 1 105 ? 26.630 -11.104 -43.588 1.00 62.88 105 VAL A O 1
ATOM 829 N N . GLY A 1 106 ? 25.930 -9.119 -44.356 1.00 49.28 106 GLY A N 1
ATOM 830 C CA . GLY A 1 106 ? 25.587 -9.556 -45.718 1.00 49.28 106 GLY A CA 1
ATOM 831 C C . GLY A 1 106 ? 26.514 -8.997 -46.783 1.00 49.28 106 GLY A C 1
ATOM 832 O O . GLY A 1 106 ? 26.855 -7.800 -46.676 1.00 49.28 106 GLY A O 1
#

Sequence (106 aa):
MPEASFPSLILTLAAGALQYMGLVENPVTKSRDKDMKLAKHTIDTLGMLMEKTKGNLQKEEKKLLDELLYDLKMKYVRAKGKEGDSKESKEREQAQEVSSKKKEVG

Secondary structure (DSSP, 8-state):
-PPP-HHHHHHHHHHHHHHHBTSS--TTT----B-HHHHHHHHHHHHHHHHHTTTTS-HHHHHHHHHHHHHHHHHHHHHHHTHHHHHHHHHHHHHHHHHHHTTS--

InterPro domains:
  IPR014995 Protein of unknown function DUF1844 [PF08899] (4-77)

Radius of gyration: 19.47 Å; chains: 1; bounding box: 41×17×63 Å